Protein AF-A0A1V8NRV4-F1 (afdb_monomer)

Rad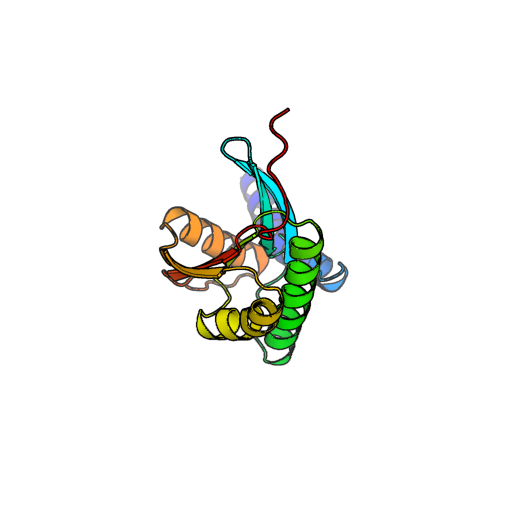ius of gyration: 18.41 Å; Cα contacts (8 Å, |Δi|>4): 205; chains: 1; bounding box: 38×34×57 Å

Sequence (157 aa):
MIFFLFLILALILYCPCFTLQSVIGRQKGFEVFTLRHRGRRWRVIHLAVRERVGRMTRRRVRFYHDTFLRALGEALQSGEPVLFRSHLMRPAQVRLACRPLMDTGRSYRVVVVNIPRYERQMMTLQMLIQEWRFIRVPEQGVMVVVSPQQNNPVSRG

Foldseek 3Di:
DVVVVVVVVCLVVQQVVLVVCQVVPDQQQWDWDWDQDPNFTETEIDGPPSHDPPPCDPVNVVVNLVSVLVSVVVRQVVLGKYKYKDLNDDLVSVVVSCPVVVVVVKDKDKDKDFDDPVNQVVVQVCCCRHPVDRDRRDRIIIMMIIHGRPPDDPPPD

Mean predicted aligned error: 10.5 Å

pLDDT: mean 73.17, std 8.8, range [34.97, 85.25]

Nearest PDB structures (foldseek):
  1f38-assembly1_A  TM=5.306E-01  e=9.230E-02  Methanothermobacter thermautotrophicus
  2voa-assembly1_B  TM=3.693E-01  e=6.664E-01  Archaeoglobus fulgidus
  4v69-assembly1_AC  TM=2.249E-01  e=2.710E+00  Escherichia coli
  4rnd-assembly1_C  TM=2.282E-01  e=8.012E+00  Saccharomyces cerevisiae S288C

Organism: Citrobacter braakii (NCBI:txid57706)

Secondary structure (DSSP, 8-state):
-HHHHHHHHHHHHHHHHHHHHHHHS----EEEEEEEETTEEEEEEEE-TT----S--HHHHHHHHHHHHHHHHHHHHT-S-EEEEESSS-HHHHHHHHHHHHTTT--EEEEEEEPPHHHHHHHHHHHHHHHS------SEEEEEEEPPPTT------

Structure (mmCIF, N/CA/C/O backbone):
data_AF-A0A1V8NRV4-F1
#
_entry.id   AF-A0A1V8NRV4-F1
#
loop_
_atom_site.group_PDB
_atom_site.id
_atom_site.type_symbol
_atom_site.label_atom_id
_atom_site.label_alt_id
_atom_site.label_comp_id
_atom_site.label_asym_id
_atom_site.label_entity_id
_atom_site.label_seq_id
_atom_site.pdbx_PDB_ins_code
_atom_site.Cartn_x
_atom_site.Cartn_y
_atom_site.Cartn_z
_atom_site.occupancy
_atom_site.B_iso_or_equiv
_atom_site.auth_seq_id
_atom_site.auth_comp_id
_atom_site.auth_asym_id
_atom_site.auth_atom_id
_atom_site.pdbx_PDB_model_num
ATOM 1 N N . MET A 1 1 ? 12.124 20.683 -31.853 1.00 67.94 1 MET A N 1
ATOM 2 C CA . MET A 1 1 ? 12.848 19.387 -31.836 1.00 67.94 1 MET A CA 1
ATOM 3 C C . MET A 1 1 ? 13.731 19.224 -30.599 1.00 67.94 1 MET A C 1
ATOM 5 O O . MET A 1 1 ? 13.618 18.204 -29.938 1.00 67.94 1 MET A O 1
ATOM 9 N N . ILE A 1 2 ? 14.526 20.235 -30.224 1.00 84.12 2 ILE A N 1
ATOM 10 C CA . ILE A 1 2 ? 15.395 20.204 -29.027 1.00 84.12 2 ILE A CA 1
ATOM 11 C C . ILE A 1 2 ? 14.612 19.920 -27.733 1.00 84.12 2 ILE A C 1
ATOM 13 O O . ILE A 1 2 ? 14.994 19.045 -26.968 1.00 84.12 2 ILE A O 1
ATOM 17 N N . PHE A 1 3 ? 13.466 20.575 -27.525 1.00 82.69 3 PHE A N 1
ATOM 18 C CA . PHE A 1 3 ? 12.621 20.338 -26.347 1.00 82.69 3 PHE A CA 1
ATOM 19 C C . PHE A 1 3 ? 12.137 18.881 -26.229 1.00 82.69 3 PHE A C 1
ATOM 21 O O . PHE A 1 3 ? 12.188 18.293 -25.155 1.00 82.69 3 PHE A O 1
ATOM 28 N N . PHE A 1 4 ? 11.728 18.269 -27.345 1.00 81.00 4 PHE A N 1
ATOM 29 C CA . PHE A 1 4 ? 11.316 16.862 -27.378 1.00 81.00 4 PHE A CA 1
ATOM 30 C C . PHE A 1 4 ? 12.481 15.914 -27.074 1.00 81.00 4 PHE A C 1
ATOM 32 O O . PHE A 1 4 ? 12.299 14.945 -26.346 1.00 81.00 4 PHE A O 1
ATOM 39 N N . LEU A 1 5 ? 13.681 16.214 -27.576 1.00 84.12 5 LEU A N 1
ATOM 40 C CA . LEU A 1 5 ? 14.896 15.459 -27.258 1.00 84.12 5 LEU A CA 1
ATOM 41 C C . LEU A 1 5 ? 15.247 15.543 -25.768 1.00 84.12 5 LEU A C 1
ATOM 43 O O . LEU A 1 5 ? 15.502 14.512 -25.155 1.00 84.12 5 LEU A O 1
ATOM 47 N N . PHE A 1 6 ? 15.187 16.735 -25.168 1.00 85.25 6 PHE A N 1
ATOM 48 C CA . PHE A 1 6 ? 15.391 16.909 -23.725 1.00 85.25 6 PHE A CA 1
ATOM 49 C C . PHE A 1 6 ? 14.340 16.172 -22.896 1.00 85.25 6 PHE A C 1
ATOM 51 O O . PHE A 1 6 ? 14.685 15.530 -21.907 1.00 85.25 6 PHE A O 1
ATOM 58 N N . LEU A 1 7 ? 13.072 16.220 -23.309 1.00 81.25 7 LEU A N 1
ATOM 59 C CA . LEU A 1 7 ? 11.985 15.509 -22.642 1.00 81.25 7 LEU A CA 1
ATOM 60 C C . LEU A 1 7 ? 12.207 13.989 -22.676 1.00 81.25 7 LEU A C 1
ATOM 62 O O . LEU A 1 7 ? 12.110 13.331 -21.641 1.00 81.25 7 LEU A O 1
ATOM 66 N N . ILE A 1 8 ? 12.544 13.437 -23.845 1.00 81.00 8 ILE A N 1
ATOM 67 C CA . ILE A 1 8 ? 12.828 12.006 -24.010 1.00 81.00 8 ILE A CA 1
ATOM 68 C C . ILE A 1 8 ? 14.058 11.607 -23.192 1.00 81.00 8 ILE A C 1
ATOM 70 O O . ILE A 1 8 ? 14.014 10.610 -22.476 1.00 81.00 8 ILE A O 1
ATOM 74 N N . LEU A 1 9 ? 15.128 12.403 -23.238 1.00 83.00 9 LEU A N 1
ATOM 75 C CA . LEU A 1 9 ? 16.339 12.163 -22.459 1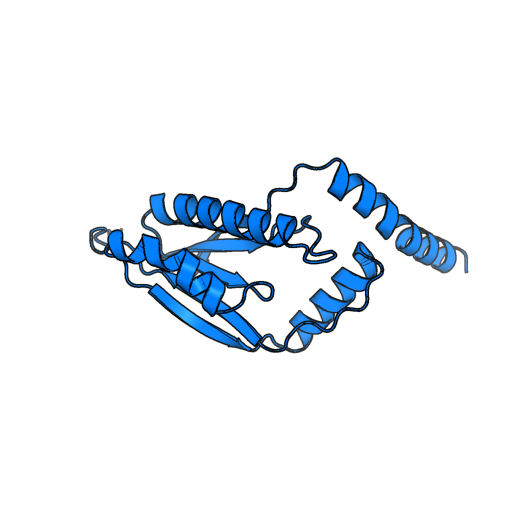.00 83.00 9 LEU A CA 1
ATOM 76 C C . LEU A 1 9 ? 16.036 12.164 -20.953 1.00 83.00 9 LEU A C 1
ATOM 78 O O . LEU A 1 9 ? 16.444 11.243 -20.250 1.00 83.00 9 LEU A O 1
ATOM 82 N N . 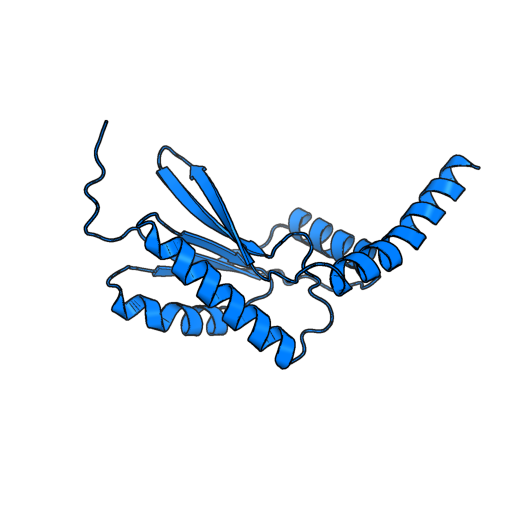ALA A 1 10 ? 15.258 13.132 -20.463 1.00 79.62 10 ALA A N 1
ATOM 83 C CA . ALA A 1 10 ? 14.838 13.193 -19.066 1.00 79.62 10 ALA A CA 1
ATOM 84 C C . ALA A 1 10 ? 14.001 11.970 -18.659 1.00 79.62 10 ALA A C 1
ATOM 86 O O . ALA A 1 10 ? 14.245 11.400 -17.599 1.00 79.62 10 ALA A O 1
ATOM 87 N N . LEU A 1 11 ? 13.069 11.519 -19.506 1.00 79.00 11 LEU A N 1
ATOM 88 C CA . LEU A 1 11 ? 12.292 10.291 -19.292 1.00 79.00 11 LEU A CA 1
ATOM 89 C C . LEU A 1 11 ? 13.180 9.041 -19.250 1.00 79.00 11 LEU A C 1
ATOM 91 O O . LEU A 1 11 ? 12.972 8.170 -18.404 1.00 79.00 11 LEU A O 1
ATOM 95 N N . ILE A 1 12 ? 14.185 8.963 -20.128 1.00 78.62 12 ILE A N 1
ATOM 96 C CA . ILE A 1 12 ? 15.122 7.837 -20.172 1.00 78.62 12 ILE A CA 1
ATOM 97 C C . ILE A 1 12 ? 16.011 7.819 -18.926 1.00 78.62 12 ILE A C 1
ATOM 99 O O . ILE A 1 12 ? 16.188 6.762 -18.325 1.00 78.62 12 ILE A O 1
ATOM 103 N N . LEU A 1 13 ? 16.537 8.974 -18.509 1.00 81.31 13 LEU A N 1
ATOM 104 C CA . LEU A 1 13 ? 17.381 9.114 -17.317 1.00 81.31 13 LEU A CA 1
ATOM 105 C C . LEU A 1 13 ? 16.596 9.066 -16.000 1.00 81.31 13 LEU A C 1
ATOM 107 O O . LEU A 1 13 ? 17.179 8.787 -14.951 1.00 81.31 13 LEU A O 1
ATOM 111 N N . TYR A 1 14 ? 15.279 9.266 -16.027 1.00 78.44 14 TYR A N 1
ATOM 112 C CA . TYR A 1 14 ? 14.444 9.184 -14.832 1.00 78.44 14 TYR A CA 1
ATOM 113 C C . TYR A 1 14 ? 14.485 7.787 -14.198 1.00 78.44 14 TYR A C 1
ATOM 115 O O . TYR A 1 14 ? 14.670 7.665 -12.989 1.00 78.44 14 TYR A O 1
ATOM 123 N N . CYS A 1 15 ? 14.385 6.725 -15.002 1.00 71.62 15 CYS A N 1
ATOM 124 C CA . CYS A 1 15 ? 14.418 5.340 -14.525 1.00 71.62 15 CYS A CA 1
ATOM 125 C C . CYS A 1 15 ? 15.746 4.946 -13.827 1.00 71.62 15 CYS A C 1
ATOM 127 O O . CYS A 1 15 ? 15.696 4.425 -12.704 1.00 71.62 15 CYS A O 1
ATOM 129 N N . PRO A 1 16 ? 16.948 5.199 -14.390 1.00 71.62 16 PRO A N 1
ATOM 130 C CA . PRO A 1 16 ? 18.213 4.921 -13.709 1.00 71.62 16 PRO A CA 1
ATOM 131 C C . PRO A 1 16 ? 18.433 5.824 -12.490 1.00 71.62 16 PRO A C 1
ATOM 133 O O . PRO A 1 16 ? 18.834 5.316 -11.442 1.00 71.62 16 PRO A O 1
ATOM 136 N N . CYS A 1 17 ? 18.083 7.113 -12.550 1.00 76.69 17 CYS A N 1
ATOM 137 C CA . CYS A 1 17 ? 18.153 8.000 -11.382 1.00 76.69 17 CYS A CA 1
ATOM 138 C C . CYS A 1 17 ? 17.235 7.522 -10.247 1.00 76.69 17 CYS A C 1
ATOM 140 O O . CYS A 1 17 ? 17.652 7.460 -9.090 1.00 76.69 17 CYS A O 1
ATOM 142 N N . PHE A 1 18 ? 16.008 7.107 -10.567 1.00 70.56 18 PHE A N 1
ATOM 143 C CA . PHE A 1 18 ? 15.087 6.517 -9.598 1.00 70.56 18 PHE A CA 1
ATOM 144 C C . PHE A 1 18 ? 15.602 5.167 -9.075 1.00 70.56 18 PHE A C 1
ATOM 146 O O . PHE A 1 18 ? 15.455 4.869 -7.891 1.00 70.56 18 PHE A O 1
ATOM 153 N N . THR A 1 19 ? 16.272 4.371 -9.919 1.00 66.38 19 THR A N 1
ATOM 154 C CA . THR A 1 19 ? 16.948 3.129 -9.502 1.00 66.38 19 THR A CA 1
ATOM 155 C C . THR A 1 19 ? 17.986 3.409 -8.432 1.00 66.38 19 THR A C 1
ATOM 157 O O . THR A 1 19 ? 17.894 2.840 -7.345 1.00 66.38 19 THR A O 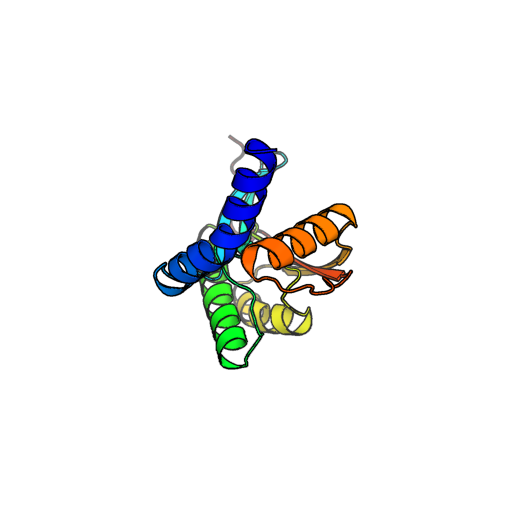1
ATOM 160 N N . LEU A 1 20 ? 18.911 4.328 -8.704 1.00 67.62 20 LEU A N 1
ATOM 161 C CA . LEU A 1 20 ? 19.937 4.757 -7.759 1.00 67.62 20 LEU A CA 1
ATOM 162 C C . LEU A 1 20 ? 19.314 5.284 -6.462 1.00 67.62 20 LEU A C 1
ATOM 164 O O . LEU A 1 20 ? 19.680 4.828 -5.382 1.00 67.62 20 LEU A O 1
ATOM 168 N N . GLN A 1 21 ? 18.296 6.145 -6.549 1.00 67.56 21 GLN A N 1
ATOM 169 C CA . GLN A 1 21 ? 17.593 6.647 -5.364 1.00 67.56 21 GLN A CA 1
ATOM 170 C C . GLN A 1 21 ? 16.887 5.548 -4.559 1.00 67.56 21 GLN A C 1
ATOM 172 O O . GLN A 1 21 ? 16.848 5.635 -3.338 1.00 67.56 21 GLN A O 1
ATOM 177 N N . SER A 1 22 ? 16.333 4.522 -5.205 1.00 61.50 22 SER A N 1
ATOM 178 C CA . SER A 1 22 ? 15.634 3.418 -4.525 1.00 61.50 22 SER A CA 1
ATOM 179 C C . SER A 1 22 ? 16.570 2.390 -3.874 1.00 61.50 22 SER A C 1
ATOM 181 O O . SER A 1 22 ? 16.154 1.658 -2.975 1.00 61.50 22 SER A O 1
ATOM 183 N N . VAL A 1 23 ? 17.817 2.310 -4.351 1.00 63.62 23 VAL A N 1
ATOM 184 C CA . VAL A 1 23 ? 18.867 1.435 -3.805 1.00 63.62 23 VAL A CA 1
ATOM 185 C C . VAL A 1 23 ? 19.619 2.140 -2.676 1.00 63.62 23 VAL A C 1
ATOM 187 O O . VAL A 1 23 ? 19.925 1.513 -1.668 1.00 63.62 23 VAL A O 1
ATOM 190 N N . ILE A 1 24 ? 19.889 3.439 -2.832 1.00 65.19 24 ILE A N 1
ATOM 191 C CA . ILE A 1 24 ? 20.614 4.259 -1.850 1.00 65.19 24 ILE A CA 1
ATOM 192 C C . ILE A 1 24 ? 19.668 4.781 -0.756 1.00 65.19 24 ILE A C 1
ATOM 194 O O . ILE A 1 24 ? 20.053 4.930 0.402 1.00 65.19 24 ILE A O 1
ATOM 198 N N . GLY A 1 25 ? 18.413 5.064 -1.104 1.00 58.62 25 GLY A N 1
ATOM 199 C CA . GLY A 1 25 ? 17.395 5.519 -0.167 1.00 58.62 25 GLY A CA 1
ATOM 200 C C . GLY A 1 25 ? 16.930 4.399 0.762 1.00 58.62 25 GLY A C 1
ATOM 201 O O . GLY A 1 25 ? 16.741 3.259 0.345 1.00 58.62 25 GLY A O 1
ATOM 202 N N . ARG A 1 26 ? 16.690 4.736 2.035 1.00 56.59 26 ARG A N 1
ATOM 203 C CA . ARG A 1 26 ? 16.072 3.821 3.006 1.00 56.59 26 ARG A CA 1
ATOM 204 C C . ARG A 1 26 ? 14.719 3.336 2.477 1.00 56.59 26 ARG A C 1
ATOM 206 O O . ARG A 1 26 ? 13.777 4.122 2.381 1.00 56.59 26 ARG A O 1
ATOM 213 N N . GLN A 1 27 ? 14.625 2.042 2.184 1.00 62.47 27 GLN A N 1
ATOM 214 C CA . GLN A 1 27 ? 13.358 1.368 1.904 1.00 62.47 27 GLN A CA 1
ATOM 215 C C . GLN A 1 27 ? 12.521 1.380 3.183 1.00 62.47 27 GLN A C 1
ATOM 217 O O . GLN A 1 27 ? 12.922 0.811 4.202 1.00 62.47 27 GLN A O 1
ATOM 222 N N . LYS A 1 28 ? 11.392 2.090 3.153 1.00 64.94 28 LYS A N 1
ATOM 223 C CA . LYS A 1 28 ? 10.494 2.234 4.309 1.00 64.94 28 LYS A CA 1
ATOM 224 C C . LYS A 1 28 ? 9.333 1.243 4.257 1.00 64.94 28 LYS A C 1
ATOM 226 O O . LYS A 1 28 ? 8.774 0.915 5.300 1.00 64.94 28 LYS A O 1
ATOM 231 N N . GLY A 1 29 ? 8.979 0.740 3.073 1.00 72.81 29 GLY A N 1
ATOM 232 C CA . GLY A 1 29 ? 7.814 -0.123 2.894 1.00 72.81 29 GLY A CA 1
ATOM 233 C C . GLY A 1 29 ? 6.509 0.667 2.992 1.00 72.81 29 GLY A C 1
ATOM 234 O O . GLY A 1 29 ? 5.972 1.101 1.974 1.00 72.81 29 GLY A O 1
ATOM 235 N N . PHE A 1 30 ? 6.010 0.872 4.211 1.00 73.50 30 PHE A N 1
ATOM 236 C CA . PHE A 1 30 ? 4.735 1.539 4.481 1.00 73.50 30 PHE A CA 1
ATOM 237 C C . PHE A 1 30 ? 4.929 2.782 5.348 1.00 73.50 30 PHE A C 1
ATOM 239 O O . PHE A 1 30 ? 5.697 2.767 6.306 1.00 73.50 30 PHE A O 1
ATOM 246 N N . GLU A 1 31 ? 4.209 3.848 5.013 1.00 76.06 31 GLU A N 1
ATOM 247 C CA . GLU A 1 31 ? 4.125 5.071 5.809 1.00 76.06 31 GLU A CA 1
ATOM 248 C C . GLU A 1 31 ? 2.692 5.268 6.301 1.00 76.06 31 GLU A C 1
ATOM 250 O O . GLU A 1 31 ? 1.723 4.874 5.641 1.00 76.06 31 GLU A O 1
ATOM 255 N N . VAL A 1 32 ? 2.564 5.871 7.482 1.00 79.25 32 VAL A N 1
ATOM 256 C CA . VAL A 1 32 ? 1.268 6.140 8.093 1.00 79.25 32 VAL A CA 1
ATOM 257 C C . VAL A 1 32 ? 1.010 7.635 8.129 1.00 79.25 32 VAL A C 1
ATOM 259 O O . VAL A 1 32 ? 1.735 8.398 8.765 1.00 79.25 32 VAL A O 1
ATOM 262 N N . PHE A 1 33 ? -0.073 8.042 7.486 1.00 80.06 33 PHE A N 1
ATOM 263 C CA . PHE A 1 33 ? -0.510 9.426 7.409 1.00 80.06 33 PHE A CA 1
ATOM 264 C C . PHE A 1 33 ? -1.743 9.640 8.274 1.00 80.06 33 PHE A C 1
ATOM 266 O O . PHE A 1 33 ? -2.530 8.724 8.498 1.00 80.06 33 PHE A O 1
ATOM 273 N N . THR A 1 34 ? -1.931 10.854 8.770 1.00 82.12 34 THR A N 1
ATOM 274 C CA . THR A 1 34 ? -3.173 11.261 9.426 1.00 82.12 34 THR A CA 1
ATOM 275 C C . THR A 1 34 ? -4.047 11.996 8.418 1.00 82.12 34 THR A C 1
ATOM 277 O O . THR A 1 34 ? -3.662 13.019 7.860 1.00 82.12 34 THR A O 1
ATOM 280 N N . LEU A 1 35 ? -5.242 11.470 8.172 1.00 81.06 35 LEU A N 1
ATOM 281 C CA . LEU A 1 35 ? -6.254 12.092 7.329 1.00 81.06 35 LEU A CA 1
ATOM 282 C C . LEU A 1 35 ? -7.438 12.500 8.199 1.00 81.06 35 LEU A C 1
ATOM 284 O O . LEU A 1 35 ? -7.992 11.686 8.934 1.00 81.06 35 LEU A O 1
ATOM 288 N N . ARG A 1 36 ? -7.876 13.754 8.095 1.00 80.81 36 ARG A N 1
ATOM 289 C CA . ARG A 1 36 ? -9.116 14.193 8.737 1.00 80.81 36 ARG A CA 1
ATOM 290 C C . ARG A 1 36 ? -10.264 14.038 7.745 1.00 80.81 36 ARG A C 1
ATOM 292 O O . ARG A 1 36 ? -10.272 14.678 6.701 1.00 80.81 36 ARG A O 1
ATOM 299 N N . HIS A 1 37 ? -11.235 13.192 8.066 1.00 77.19 37 HIS A N 1
ATOM 300 C CA . HIS A 1 37 ? -12.409 12.961 7.228 1.00 77.19 37 HIS A CA 1
ATOM 301 C C . HIS A 1 37 ? -13.676 12.962 8.086 1.00 77.19 37 HIS A C 1
ATOM 303 O O . HIS A 1 37 ? -13.772 12.223 9.071 1.00 77.19 37 HIS A O 1
ATOM 309 N N . ARG A 1 38 ? -14.654 13.803 7.708 1.00 73.12 38 ARG A N 1
ATOM 310 C CA . ARG A 1 38 ? -15.928 14.008 8.431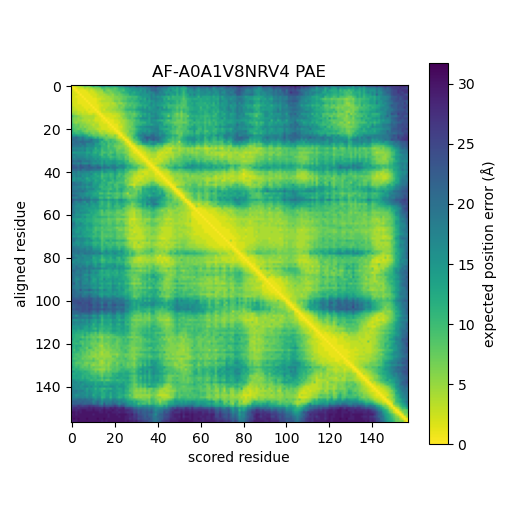 1.00 73.12 38 ARG A CA 1
ATOM 311 C C . ARG A 1 38 ? -15.729 14.270 9.932 1.00 73.12 38 ARG A C 1
ATOM 313 O O . ARG A 1 38 ? -16.325 13.609 10.776 1.00 73.12 38 ARG A O 1
ATOM 320 N N . GLY A 1 39 ? -14.814 15.181 10.265 1.00 73.44 39 GLY A N 1
ATOM 321 C CA . GLY A 1 39 ? -14.509 15.568 11.649 1.00 73.44 39 GLY A CA 1
ATOM 322 C C . GLY A 1 39 ? -13.682 14.556 12.451 1.00 73.44 39 GLY A C 1
ATOM 323 O O . GLY A 1 39 ? -13.116 14.934 13.473 1.00 73.44 39 GLY A O 1
ATOM 324 N N . ARG A 1 40 ? -13.524 13.313 11.977 1.00 76.00 40 ARG A N 1
ATOM 325 C CA . ARG A 1 40 ? -12.706 12.276 12.625 1.00 76.00 40 ARG A CA 1
ATOM 326 C C . ARG A 1 40 ? -11.303 12.224 12.031 1.00 76.00 40 ARG A C 1
ATOM 328 O O . ARG A 1 40 ? -11.130 12.422 10.827 1.00 76.00 40 ARG A O 1
ATOM 335 N N . ARG A 1 41 ? -10.307 11.952 12.873 1.00 82.56 41 ARG A N 1
ATOM 336 C CA . ARG A 1 41 ? -8.940 11.646 12.438 1.00 82.56 41 ARG A CA 1
ATOM 337 C C . ARG A 1 41 ? -8.843 10.160 12.114 1.00 82.56 41 ARG A C 1
ATOM 339 O O . ARG A 1 41 ? -9.395 9.334 12.835 1.00 82.56 41 ARG A O 1
ATOM 346 N N . TRP A 1 42 ? -8.210 9.859 10.992 1.00 81.12 42 TRP A N 1
ATOM 347 C CA . TRP A 1 42 ? -7.991 8.522 10.471 1.00 81.12 42 TRP A CA 1
ATOM 348 C C . TRP A 1 42 ? -6.503 8.330 10.249 1.00 81.12 42 TRP A C 1
ATOM 350 O O . TRP A 1 42 ? -5.854 9.164 9.617 1.00 81.12 42 TRP A O 1
ATOM 360 N N . ARG A 1 43 ? -5.974 7.201 10.703 1.00 82.06 43 ARG A N 1
ATOM 361 C CA . ARG A 1 43 ? -4.616 6.774 10.377 1.00 82.06 43 ARG A CA 1
ATOM 362 C C . ARG A 1 43 ? -4.668 5.986 9.082 1.00 82.06 43 ARG A C 1
ATOM 364 O O . ARG A 1 43 ? -5.252 4.909 9.040 1.00 82.06 43 ARG A O 1
ATOM 371 N N . VAL A 1 44 ? -4.093 6.521 8.016 1.00 81.50 44 VAL A N 1
ATOM 372 C CA . VAL A 1 44 ? -4.082 5.878 6.707 1.00 81.50 44 VAL A CA 1
ATOM 373 C C . VAL A 1 44 ? -2.711 5.284 6.439 1.00 81.50 44 VAL A C 1
ATOM 375 O O . VAL A 1 44 ? -1.721 6.008 6.362 1.00 81.50 44 VAL A O 1
ATOM 378 N N . ILE A 1 45 ? -2.652 3.965 6.293 1.00 80.69 45 ILE A N 1
ATOM 379 C CA . ILE A 1 45 ? -1.426 3.257 5.926 1.00 80.69 45 ILE A CA 1
ATOM 380 C C . ILE A 1 45 ? -1.358 3.210 4.398 1.00 80.69 45 ILE A C 1
ATOM 382 O O . ILE A 1 45 ? -2.252 2.662 3.745 1.00 80.69 45 ILE A O 1
ATOM 386 N N . HIS A 1 46 ? -0.293 3.765 3.828 1.00 76.56 46 HIS A N 1
ATOM 387 C CA . HIS A 1 46 ? -0.015 3.725 2.395 1.00 76.56 46 HIS A CA 1
ATOM 388 C C . HIS A 1 46 ? 1.376 3.154 2.135 1.00 76.56 46 HIS A C 1
ATOM 390 O O . HIS A 1 46 ? 2.284 3.278 2.954 1.00 76.56 46 HIS A O 1
ATOM 396 N N . LEU A 1 47 ? 1.545 2.511 0.979 1.00 70.44 47 LEU A N 1
ATOM 397 C CA . LEU A 1 47 ? 2.879 2.161 0.502 1.00 70.44 47 LEU A CA 1
ATOM 398 C C . LEU A 1 47 ? 3.664 3.460 0.282 1.00 70.44 47 LEU A C 1
ATOM 400 O O . LEU A 1 47 ? 3.134 4.396 -0.322 1.00 70.44 47 LEU A O 1
ATOM 404 N N . ALA A 1 48 ? 4.900 3.519 0.770 1.00 62.97 48 ALA A N 1
ATOM 405 C CA . ALA A 1 48 ? 5.736 4.697 0.599 1.00 62.97 48 ALA A CA 1
ATOM 406 C C . ALA A 1 48 ? 5.931 4.993 -0.900 1.00 62.97 48 ALA A C 1
ATOM 408 O O . ALA A 1 48 ? 6.210 4.097 -1.695 1.00 62.97 48 ALA A O 1
ATOM 409 N N . VAL A 1 49 ? 5.810 6.263 -1.294 1.00 56.81 49 VAL A N 1
ATOM 410 C CA . VAL A 1 49 ? 5.797 6.698 -2.710 1.00 56.81 49 VAL A CA 1
ATOM 411 C C . VAL A 1 49 ? 7.078 6.312 -3.467 1.00 56.81 49 VAL A C 1
ATOM 413 O O . VAL A 1 49 ? 7.061 6.141 -4.684 1.00 56.81 49 VAL A O 1
ATOM 416 N N . ARG A 1 50 ? 8.198 6.155 -2.751 1.00 57.03 50 ARG A N 1
ATOM 417 C CA . ARG A 1 50 ? 9.517 5.811 -3.317 1.00 57.03 50 ARG A CA 1
ATOM 418 C C . ARG A 1 50 ? 9.809 4.310 -3.321 1.00 57.03 50 ARG A C 1
ATOM 420 O O . ARG A 1 50 ? 10.906 3.896 -3.690 1.00 57.03 50 ARG A O 1
ATOM 427 N N . GLU A 1 51 ? 8.862 3.496 -2.880 1.00 62.91 51 GLU A N 1
ATOM 428 C CA . GLU A 1 51 ? 9.065 2.070 -2.698 1.00 62.91 51 GLU A CA 1
ATOM 429 C C . GLU A 1 51 ? 8.848 1.322 -4.020 1.00 62.91 51 GLU A C 1
ATOM 431 O O . GLU A 1 51 ? 7.765 1.342 -4.606 1.00 62.91 51 GLU A O 1
ATOM 436 N N . ARG A 1 52 ? 9.896 0.649 -4.508 1.00 63.59 52 ARG A N 1
ATOM 437 C CA . ARG A 1 52 ? 9.820 -0.138 -5.745 1.00 63.59 52 ARG A CA 1
ATOM 438 C C . ARG A 1 52 ? 9.076 -1.435 -5.519 1.00 63.59 52 ARG A C 1
ATOM 440 O O . ARG A 1 52 ? 9.592 -2.313 -4.831 1.00 63.59 52 ARG A O 1
ATOM 447 N N . VAL A 1 53 ? 7.972 -1.636 -6.223 1.00 63.09 53 VAL A N 1
ATOM 448 C CA . VAL A 1 53 ? 7.246 -2.910 -6.187 1.00 63.09 53 VAL A CA 1
ATOM 449 C C . VAL A 1 53 ? 8.098 -4.024 -6.810 1.00 63.09 53 VAL A C 1
ATOM 451 O O . VAL A 1 53 ? 8.218 -5.108 -6.228 1.00 63.09 53 VAL A O 1
ATOM 454 N N . GLY A 1 54 ? 8.821 -3.742 -7.903 1.00 62.47 54 GLY A N 1
ATOM 455 C CA . GLY A 1 54 ? 9.772 -4.649 -8.559 1.00 62.47 54 GLY A CA 1
ATOM 456 C C . GLY A 1 54 ? 9.274 -6.088 -8.725 1.00 62.47 54 GLY A C 1
ATOM 457 O O . GLY A 1 54 ? 8.077 -6.345 -8.890 1.00 62.47 54 GLY A O 1
ATOM 458 N N . ARG A 1 55 ? 10.195 -7.058 -8.769 1.00 63.59 55 ARG A N 1
ATOM 459 C CA . ARG A 1 55 ? 9.820 -8.478 -8.716 1.00 63.59 55 ARG A CA 1
ATOM 460 C C . ARG A 1 55 ? 9.484 -8.829 -7.271 1.00 63.59 55 ARG A C 1
ATOM 462 O O . ARG A 1 55 ? 10.312 -8.667 -6.376 1.00 63.59 55 ARG A O 1
ATOM 469 N N . MET A 1 56 ? 8.277 -9.340 -7.064 1.00 67.81 56 MET A N 1
ATOM 470 C CA . MET A 1 56 ? 7.774 -9.741 -5.756 1.00 67.81 56 MET A CA 1
ATOM 471 C C . MET A 1 56 ? 8.423 -11.071 -5.322 1.00 67.81 56 MET A C 1
ATOM 473 O O . MET A 1 56 ? 7.823 -12.140 -5.407 1.00 67.81 56 MET A O 1
ATOM 477 N N . THR A 1 57 ? 9.697 -11.022 -4.924 1.00 71.12 57 THR A N 1
ATOM 478 C CA . THR A 1 57 ? 10.440 -12.184 -4.408 1.00 71.12 57 THR A CA 1
ATOM 479 C C . THR A 1 57 ? 9.989 -12.524 -2.988 1.00 71.12 57 THR A C 1
ATOM 481 O O . THR A 1 57 ? 9.504 -11.660 -2.261 1.00 71.12 57 THR A O 1
ATOM 484 N N . ARG A 1 58 ? 10.192 -13.771 -2.536 1.00 74.88 58 ARG A N 1
ATOM 485 C CA . ARG A 1 58 ? 9.801 -14.199 -1.175 1.00 74.88 58 ARG A CA 1
ATOM 486 C C . ARG A 1 58 ? 10.369 -13.294 -0.074 1.00 74.88 58 ARG A C 1
ATOM 488 O O . ARG A 1 58 ? 9.655 -12.956 0.864 1.00 74.88 58 ARG A O 1
ATOM 495 N N . ARG A 1 59 ? 11.630 -12.863 -0.212 1.00 76.00 59 ARG A N 1
ATOM 496 C CA . ARG A 1 59 ? 12.278 -11.928 0.727 1.00 76.00 59 ARG A CA 1
ATOM 497 C C . ARG A 1 59 ? 11.560 -10.582 0.767 1.00 76.00 59 ARG A C 1
ATOM 499 O O . ARG A 1 59 ? 11.324 -10.052 1.844 1.00 76.00 59 ARG A O 1
ATOM 506 N N . ARG A 1 60 ? 11.162 -10.065 -0.397 1.00 74.12 60 ARG A N 1
ATOM 507 C CA . ARG A 1 60 ? 10.465 -8.783 -0.506 1.00 74.12 60 ARG A CA 1
ATOM 508 C C . ARG A 1 60 ? 9.034 -8.851 0.017 1.00 74.12 60 ARG A C 1
ATOM 510 O O . ARG A 1 60 ? 8.595 -7.935 0.696 1.00 74.12 60 ARG A O 1
ATOM 517 N N . VAL A 1 61 ? 8.338 -9.964 -0.219 1.00 74.12 61 VAL A N 1
ATOM 518 C CA . VAL A 1 61 ? 7.025 -10.223 0.395 1.00 74.12 61 VAL A CA 1
ATOM 519 C C . VAL A 1 61 ? 7.134 -10.214 1.915 1.00 74.12 61 VAL A C 1
ATOM 521 O O . VAL A 1 61 ? 6.310 -9.581 2.567 1.00 74.12 61 VAL A O 1
ATOM 524 N N . ARG A 1 62 ? 8.155 -10.875 2.480 1.00 76.75 62 ARG A N 1
ATOM 525 C CA . ARG A 1 62 ? 8.396 -10.868 3.929 1.00 76.75 62 ARG A CA 1
ATOM 526 C C . ARG A 1 62 ? 8.708 -9.458 4.434 1.00 76.75 62 ARG A C 1
ATOM 528 O O . ARG A 1 62 ? 8.069 -9.014 5.372 1.00 76.75 62 ARG A O 1
ATOM 535 N N . PHE A 1 63 ? 9.586 -8.721 3.755 1.00 80.44 63 PHE A N 1
ATOM 536 C CA . PHE A 1 63 ? 9.875 -7.324 4.090 1.00 80.44 63 PHE A CA 1
ATOM 537 C C . PHE A 1 63 ? 8.616 -6.440 4.097 1.00 80.44 63 PHE A C 1
ATOM 539 O O . PHE A 1 63 ? 8.391 -5.691 5.047 1.00 80.44 63 PHE A O 1
ATOM 546 N N . TYR A 1 64 ? 7.757 -6.548 3.076 1.00 76.25 64 TYR A N 1
ATOM 547 C CA . TYR A 1 64 ? 6.485 -5.821 3.045 1.00 76.25 64 TYR A CA 1
ATOM 548 C C . TYR A 1 64 ? 5.528 -6.262 4.143 1.00 76.25 64 TYR A C 1
ATOM 550 O O . TYR A 1 64 ? 4.799 -5.440 4.685 1.00 76.25 64 TYR A O 1
ATOM 558 N N . HIS A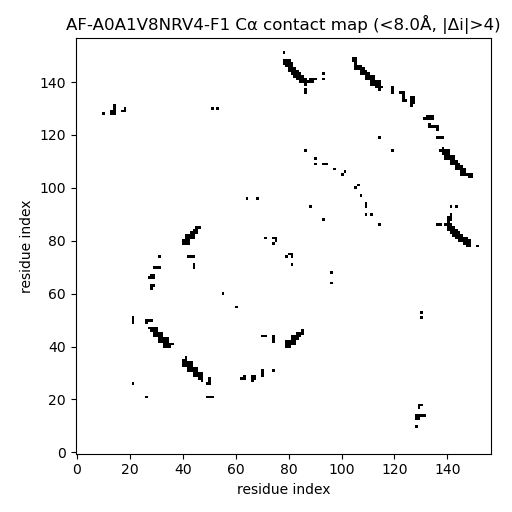 1 65 ? 5.519 -7.545 4.483 1.00 77.12 65 HIS A N 1
ATOM 559 C CA . HIS A 1 65 ? 4.714 -8.037 5.588 1.00 77.12 65 HIS A CA 1
ATOM 560 C C . HIS A 1 65 ? 5.185 -7.451 6.927 1.00 77.12 65 HIS A C 1
ATOM 562 O O . HIS A 1 65 ? 4.374 -6.905 7.670 1.00 77.12 65 HIS A O 1
ATOM 568 N N . ASP A 1 66 ? 6.491 -7.474 7.194 1.00 79.62 66 ASP A N 1
ATOM 569 C CA . ASP A 1 66 ? 7.070 -6.977 8.444 1.00 79.62 66 ASP A CA 1
ATOM 570 C C . ASP A 1 66 ? 6.903 -5.456 8.582 1.00 79.62 66 ASP A C 1
ATOM 572 O O . ASP A 1 66 ? 6.525 -4.952 9.641 1.00 79.62 66 ASP A O 1
ATOM 576 N N . THR A 1 67 ? 7.138 -4.705 7.502 1.00 81.75 67 THR A N 1
ATOM 577 C CA . THR A 1 67 ? 6.938 -3.245 7.492 1.00 81.75 67 THR A CA 1
ATOM 578 C C . THR A 1 67 ? 5.466 -2.868 7.619 1.00 81.75 67 THR A C 1
ATOM 580 O O . THR A 1 67 ? 5.148 -1.909 8.320 1.00 81.75 67 THR A O 1
ATOM 583 N N . PHE A 1 68 ? 4.556 -3.647 7.025 1.00 81.06 68 PHE A N 1
ATOM 584 C CA . PHE A 1 68 ? 3.120 -3.464 7.214 1.00 81.06 68 PHE A CA 1
ATOM 585 C C . PHE A 1 68 ? 2.706 -3.681 8.670 1.00 81.06 68 PHE A C 1
ATOM 587 O O . PHE A 1 68 ? 1.995 -2.846 9.222 1.00 81.06 68 PHE A O 1
ATOM 594 N N . LEU A 1 69 ? 3.171 -4.759 9.311 1.00 79.25 69 LEU A N 1
ATOM 595 C CA . LEU A 1 69 ? 2.866 -5.033 10.719 1.00 79.25 69 LEU A CA 1
ATOM 596 C C . LEU A 1 69 ? 3.380 -3.925 11.644 1.00 79.25 69 LEU A C 1
ATOM 598 O O . LEU A 1 69 ? 2.668 -3.518 12.560 1.00 79.25 69 LEU A O 1
ATOM 602 N N . ARG A 1 70 ? 4.578 -3.390 11.379 1.00 82.81 70 ARG A N 1
ATOM 603 C CA . ARG A 1 70 ? 5.125 -2.245 12.128 1.00 82.81 70 ARG A CA 1
ATOM 604 C C . ARG A 1 70 ? 4.274 -0.989 11.958 1.00 82.81 70 ARG A C 1
ATOM 606 O O . ARG A 1 70 ? 3.877 -0.396 12.956 1.00 82.81 70 ARG A O 1
ATOM 613 N N . ALA A 1 71 ? 3.950 -0.624 10.716 1.00 80.94 71 ALA A N 1
ATOM 614 C CA . ALA A 1 71 ? 3.110 0.534 10.414 1.00 80.94 71 ALA A CA 1
ATOM 615 C C . ALA A 1 71 ? 1.703 0.393 11.020 1.00 80.94 71 ALA A C 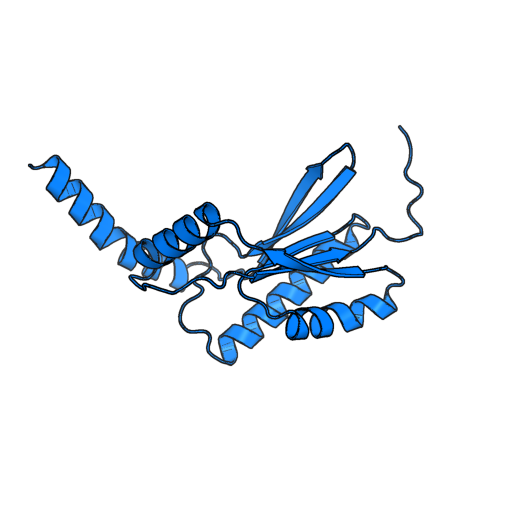1
ATOM 617 O O . ALA A 1 71 ? 1.137 1.356 11.531 1.00 80.94 71 ALA A O 1
ATOM 618 N N . LEU A 1 72 ? 1.149 -0.819 11.009 1.00 79.00 72 LEU A N 1
ATOM 619 C CA . LEU A 1 72 ? -0.133 -1.131 11.627 1.00 79.00 72 LEU A CA 1
ATOM 620 C C . LEU A 1 72 ? -0.073 -1.005 13.151 1.00 79.00 72 LEU A C 1
ATOM 622 O O . LEU A 1 72 ? -0.946 -0.365 13.729 1.00 79.00 72 LEU A O 1
ATOM 626 N N . GLY A 1 73 ? 0.970 -1.533 13.792 1.00 77.81 73 GLY A N 1
ATOM 627 C CA . GLY A 1 73 ? 1.197 -1.360 15.228 1.00 77.81 73 GLY A CA 1
ATOM 628 C C . GLY A 1 73 ? 1.298 0.115 15.625 1.00 77.81 73 GLY A C 1
ATOM 629 O O . GLY A 1 73 ? 0.586 0.557 16.526 1.00 77.81 73 GLY A O 1
ATOM 630 N N . GLU A 1 74 ? 2.098 0.898 14.899 1.00 81.50 74 GLU A N 1
ATOM 631 C CA . GLU A 1 74 ? 2.231 2.346 15.113 1.00 81.50 74 GLU A CA 1
ATOM 632 C C . GLU A 1 74 ? 0.897 3.0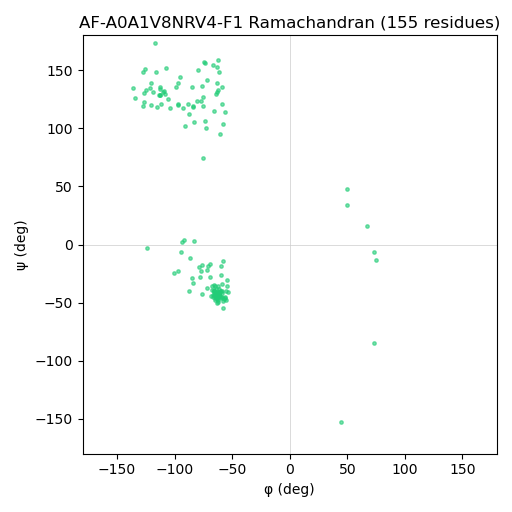81 14.904 1.00 81.50 74 GLU A C 1
ATOM 634 O O . GLU A 1 74 ? 0.508 3.939 15.696 1.00 81.50 74 GLU A O 1
ATOM 639 N N . ALA A 1 75 ? 0.151 2.736 13.851 1.00 79.69 75 ALA A N 1
ATOM 640 C CA . ALA A 1 75 ? -1.158 3.322 13.592 1.00 79.69 75 ALA A CA 1
ATOM 641 C C . ALA A 1 75 ? -2.130 3.070 14.751 1.00 79.69 75 ALA A C 1
ATOM 643 O O . ALA A 1 75 ? -2.872 3.970 15.149 1.00 79.69 75 ALA A O 1
ATOM 644 N N . LEU A 1 76 ? -2.096 1.869 15.322 1.00 77.25 76 LEU A N 1
ATOM 645 C CA . LEU A 1 76 ? -3.029 1.452 16.358 1.00 77.25 76 LEU A CA 1
ATOM 646 C C . LEU A 1 76 ? -2.710 2.019 17.741 1.00 77.25 76 LEU A C 1
ATOM 648 O O . LEU A 1 76 ? -3.657 2.247 18.497 1.00 77.25 76 LEU A O 1
ATOM 652 N N . GLN A 1 77 ? -1.445 2.313 18.056 1.00 78.50 77 GLN A N 1
ATOM 653 C CA . GLN A 1 77 ? -1.057 2.959 19.322 1.00 78.50 77 GLN A CA 1
ATOM 654 C C . GLN A 1 77 ? -1.806 4.277 19.575 1.00 78.50 77 GLN A C 1
ATOM 656 O O . GLN A 1 77 ? -2.103 4.605 20.716 1.00 78.50 77 GLN A O 1
ATOM 661 N N . SER A 1 78 ? -2.183 4.997 18.514 1.00 76.06 78 SER A N 1
ATOM 662 C CA . SER A 1 78 ? -2.917 6.267 18.619 1.00 76.06 78 SER A CA 1
ATOM 663 C C . SER A 1 78 ? -4.366 6.142 19.116 1.00 76.06 78 SER A C 1
ATOM 665 O O . SER A 1 78 ? -4.983 7.142 19.470 1.00 76.06 78 SER A O 1
ATOM 667 N N . GLY A 1 79 ? -4.952 4.940 19.094 1.00 73.62 79 GLY A N 1
ATOM 668 C CA . GLY A 1 79 ? -6.377 4.737 19.396 1.00 73.62 79 GLY A CA 1
ATOM 669 C C . GLY A 1 79 ? -7.347 5.220 18.307 1.00 73.62 79 GLY A C 1
ATOM 670 O O . GLY A 1 79 ? -8.547 4.956 18.410 1.00 73.62 79 GLY A O 1
ATOM 671 N N . GLU A 1 80 ? -6.849 5.882 17.258 1.00 80.69 80 GLU A N 1
ATOM 672 C CA . GLU A 1 80 ? -7.628 6.352 16.111 1.00 80.69 80 GLU A CA 1
ATOM 673 C C . GLU A 1 80 ? -8.037 5.192 15.179 1.00 80.69 80 GLU A C 1
ATOM 675 O O . GLU A 1 80 ? -7.379 4.143 15.151 1.00 80.69 80 GLU A O 1
ATOM 680 N N . PRO A 1 81 ? -9.119 5.348 14.388 1.00 79.44 81 PRO A N 1
ATOM 681 C CA . PRO A 1 81 ? -9.461 4.382 13.354 1.00 79.44 81 PRO A CA 1
ATOM 682 C C . PRO A 1 81 ? -8.371 4.313 12.282 1.00 79.44 81 PRO A C 1
ATOM 684 O O . PRO A 1 81 ? -7.859 5.339 11.822 1.00 79.44 81 PRO A O 1
ATOM 687 N N . VAL A 1 82 ? -8.059 3.095 11.841 1.00 81.44 82 VAL A N 1
ATOM 688 C CA . VAL A 1 82 ? -7.026 2.843 10.832 1.00 81.44 82 VAL A CA 1
ATOM 689 C C . VAL A 1 82 ? -7.677 2.434 9.519 1.00 81.44 82 VAL A C 1
ATOM 691 O O . VAL A 1 82 ? -8.508 1.528 9.480 1.00 81.44 82 VAL A O 1
ATOM 694 N N . LEU A 1 83 ? -7.278 3.087 8.435 1.00 81.88 83 LEU A N 1
ATOM 695 C CA . LEU A 1 83 ? -7.641 2.738 7.072 1.00 81.88 83 LEU A CA 1
ATOM 696 C C . LEU A 1 83 ? -6.389 2.266 6.335 1.00 81.88 83 LEU A C 1
ATOM 698 O O . LEU A 1 83 ? -5.376 2.954 6.287 1.00 81.88 83 LEU A O 1
ATOM 702 N N . PHE A 1 84 ? -6.457 1.105 5.709 1.00 79.75 84 PHE A N 1
ATOM 703 C CA . PHE A 1 84 ? -5.404 0.621 4.828 1.00 79.75 84 PHE A CA 1
ATOM 704 C C . PHE A 1 84 ? -6.020 0.261 3.494 1.00 79.75 84 PHE A C 1
ATOM 706 O O . PHE A 1 84 ? -6.997 -0.478 3.466 1.00 79.75 84 PHE A O 1
ATOM 713 N N . ARG A 1 85 ? -5.451 0.744 2.390 1.00 76.12 85 ARG A N 1
ATOM 714 C CA . ARG A 1 85 ? -5.850 0.347 1.036 1.00 76.12 85 ARG A CA 1
ATOM 715 C C . ARG A 1 85 ? -4.611 -0.100 0.279 1.00 76.12 85 ARG A C 1
ATOM 717 O O . ARG A 1 85 ? -3.688 0.684 0.081 1.00 76.12 85 ARG A O 1
ATOM 724 N N . SER A 1 86 ? -4.591 -1.353 -0.162 1.00 71.94 86 SER A N 1
ATOM 725 C CA . SER A 1 86 ? -3.463 -1.913 -0.903 1.00 71.94 86 SER A CA 1
ATOM 726 C C . SER A 1 86 ? -3.914 -2.732 -2.098 1.00 71.94 86 SER A C 1
ATOM 728 O O . SER A 1 86 ? -4.812 -3.562 -2.012 1.00 71.94 86 SER A O 1
ATOM 730 N N . HIS A 1 87 ? -3.241 -2.500 -3.221 1.00 72.81 87 HIS A N 1
ATOM 731 C CA . HIS A 1 87 ? -3.372 -3.264 -4.460 1.00 72.81 87 HIS A CA 1
ATOM 732 C C . HIS A 1 87 ? -2.324 -4.388 -4.563 1.00 72.81 87 HIS A C 1
ATOM 734 O O . HIS A 1 87 ? -2.361 -5.188 -5.494 1.00 72.81 87 HIS A O 1
ATOM 740 N N . LEU A 1 88 ? -1.378 -4.442 -3.617 1.00 68.00 88 LEU A N 1
ATOM 741 C CA . LEU A 1 88 ? -0.252 -5.383 -3.614 1.00 68.00 88 LEU A CA 1
ATOM 742 C C . LEU A 1 88 ? -0.472 -6.578 -2.691 1.00 68.00 88 LEU A C 1
ATOM 744 O O . LEU A 1 88 ? 0.138 -7.628 -2.883 1.00 68.00 88 LEU A O 1
ATOM 748 N N . MET A 1 89 ? -1.318 -6.418 -1.675 1.00 68.94 89 MET A N 1
ATOM 749 C CA . MET A 1 89 ? -1.593 -7.466 -0.703 1.00 68.94 89 MET A CA 1
ATOM 750 C C . MET A 1 89 ? -2.868 -8.221 -1.048 1.00 68.94 89 MET A C 1
ATOM 752 O O . MET A 1 89 ? -3.887 -7.634 -1.408 1.00 68.94 89 MET A O 1
ATOM 756 N N . ARG A 1 90 ? -2.826 -9.545 -0.887 1.00 70.94 90 ARG A N 1
ATOM 757 C CA . ARG A 1 90 ? -4.015 -10.393 -1.020 1.00 70.94 90 ARG A CA 1
ATOM 758 C C . ARG A 1 90 ? -4.859 -10.340 0.258 1.00 70.94 90 ARG A C 1
ATOM 760 O O . ARG A 1 90 ? -4.285 -10.271 1.348 1.00 70.94 90 ARG A O 1
ATOM 767 N N . PRO A 1 91 ? -6.193 -10.513 0.174 1.00 68.75 91 PRO A N 1
ATOM 768 C CA . PRO A 1 91 ? -7.063 -10.509 1.354 1.00 68.75 91 PRO A CA 1
ATOM 769 C C . PRO A 1 91 ? -6.628 -11.516 2.425 1.00 68.75 91 PRO A C 1
ATOM 771 O O . PRO A 1 91 ? -6.724 -11.249 3.616 1.00 68.75 91 PRO A O 1
ATOM 774 N N . ALA A 1 92 ? -6.111 -12.677 2.010 1.00 70.00 92 ALA A N 1
ATOM 775 C CA . ALA A 1 92 ? -5.602 -13.696 2.923 1.00 70.00 92 ALA A CA 1
ATOM 776 C C . ALA A 1 92 ? -4.382 -13.223 3.734 1.00 70.00 92 ALA A C 1
ATOM 778 O O . ALA A 1 92 ? -4.335 -13.448 4.938 1.00 70.00 92 ALA A O 1
ATOM 779 N N . GLN A 1 93 ? -3.432 -12.526 3.102 1.00 72.62 93 GLN A N 1
ATOM 780 C CA . GLN A 1 93 ? -2.239 -11.997 3.780 1.00 72.62 93 GLN A CA 1
ATOM 781 C C . GLN A 1 93 ? -2.618 -10.928 4.798 1.00 72.62 93 GLN A C 1
ATOM 783 O O . GLN A 1 93 ? -2.090 -10.895 5.904 1.00 72.62 93 GLN A O 1
ATOM 788 N N . VAL A 1 94 ? -3.580 -10.093 4.422 1.00 72.62 94 VAL A N 1
ATOM 789 C CA . VAL A 1 94 ? -4.131 -9.060 5.285 1.00 72.62 94 VAL A CA 1
ATOM 790 C C . VAL A 1 94 ? -4.861 -9.669 6.479 1.00 72.62 94 VAL A C 1
ATOM 792 O O . VAL A 1 94 ? -4.606 -9.273 7.607 1.00 72.62 94 VAL A O 1
ATOM 795 N N . ARG A 1 95 ? -5.707 -10.686 6.269 1.00 72.69 95 ARG A N 1
ATOM 796 C CA . ARG A 1 95 ? -6.381 -11.396 7.370 1.00 72.69 95 ARG A CA 1
ATOM 797 C C . ARG A 1 95 ? -5.393 -12.021 8.352 1.00 72.69 95 ARG A C 1
ATOM 799 O O . ARG A 1 95 ? -5.617 -11.950 9.553 1.00 72.69 95 ARG A O 1
ATOM 806 N N . LEU A 1 96 ? -4.298 -12.597 7.855 1.00 74.38 96 LEU A N 1
ATOM 807 C CA . LEU A 1 96 ? -3.233 -13.128 8.708 1.00 74.38 96 LEU A CA 1
ATOM 808 C C . LEU A 1 96 ? -2.528 -12.018 9.493 1.00 74.38 96 LEU A C 1
ATOM 810 O O . LEU A 1 96 ? -2.298 -12.181 10.683 1.00 74.38 96 LEU A O 1
ATOM 814 N N . ALA A 1 97 ? -2.248 -10.880 8.859 1.00 70.81 97 ALA A N 1
ATOM 815 C CA . ALA A 1 97 ? -1.638 -9.734 9.527 1.00 70.81 97 ALA A CA 1
ATOM 816 C C . ALA A 1 97 ? -2.578 -9.053 10.542 1.00 70.81 97 ALA A C 1
ATOM 818 O O . ALA A 1 97 ? -2.114 -8.473 11.516 1.00 70.81 97 ALA A O 1
ATOM 819 N N . CYS A 1 98 ? -3.895 -9.137 10.333 1.00 71.75 98 CYS A N 1
ATOM 820 C CA . CYS A 1 98 ? -4.907 -8.611 11.247 1.00 71.75 98 CYS A CA 1
ATOM 821 C C . CYS A 1 98 ? -5.303 -9.596 12.358 1.00 71.75 98 CYS A C 1
ATOM 823 O O . CYS A 1 98 ? -5.962 -9.176 13.302 1.00 71.75 98 CYS A O 1
ATOM 825 N N . ARG A 1 99 ? -4.917 -10.879 12.297 1.00 72.25 99 ARG A N 1
ATOM 826 C CA . ARG A 1 99 ? -5.201 -11.850 13.374 1.00 72.25 99 ARG A CA 1
ATOM 827 C C . ARG A 1 99 ? -4.679 -11.401 14.745 1.00 72.25 99 ARG A C 1
ATOM 829 O O . ARG A 1 99 ? -5.484 -11.412 15.666 1.00 72.25 99 ARG A O 1
ATOM 836 N N . PRO A 1 100 ? -3.422 -10.933 14.886 1.00 65.81 100 PRO A N 1
ATOM 837 C CA . PRO A 1 100 ? -2.919 -10.405 16.158 1.00 65.81 100 PRO A CA 1
ATOM 838 C C . PRO A 1 100 ? -3.717 -9.205 16.690 1.00 65.81 100 PRO A C 1
ATOM 840 O O . PRO A 1 100 ? -3.632 -8.871 17.863 1.00 65.81 100 PRO A O 1
ATOM 843 N N . LEU A 1 101 ? -4.503 -8.535 15.837 1.00 64.88 101 LEU A N 1
ATOM 844 C CA . LEU A 1 101 ? -5.361 -7.424 16.253 1.00 64.88 101 LEU A CA 1
ATOM 845 C C . LEU A 1 101 ? -6.650 -7.887 16.925 1.00 64.88 101 LEU A C 1
ATOM 847 O O . LEU A 1 101 ? -7.259 -7.095 17.643 1.00 64.88 101 LEU A O 1
ATOM 851 N N . MET A 1 102 ? -7.064 -9.142 16.731 1.00 62.62 102 MET A N 1
ATOM 852 C CA . MET A 1 102 ? -8.218 -9.698 17.446 1.00 62.62 102 MET A CA 1
ATOM 853 C C . MET A 1 102 ? -8.003 -9.654 18.959 1.00 62.62 102 MET A C 1
ATOM 855 O O . MET A 1 102 ? -8.933 -9.328 19.692 1.00 62.62 102 MET A O 1
ATOM 859 N N . ASP A 1 103 ? -6.758 -9.836 19.399 1.00 64.69 103 ASP A N 1
ATOM 860 C CA . ASP A 1 103 ? -6.380 -9.801 20.812 1.00 64.69 103 ASP A CA 1
ATOM 861 C C . ASP A 1 103 ? -6.432 -8.378 21.399 1.00 64.69 103 ASP A C 1
ATOM 863 O O . ASP A 1 103 ? -6.541 -8.204 22.608 1.00 64.69 103 ASP A O 1
ATOM 867 N N . THR A 1 104 ? -6.426 -7.332 20.558 1.00 65.62 104 THR A N 1
ATOM 868 C CA . THR A 1 104 ? -6.521 -5.926 21.009 1.00 65.62 104 THR A CA 1
ATOM 869 C C . THR A 1 104 ? -7.955 -5.439 21.262 1.00 65.62 104 THR A C 1
ATOM 871 O O . THR A 1 104 ? -8.156 -4.259 21.557 1.00 65.62 104 THR A O 1
ATOM 874 N N . GLY A 1 105 ? -8.966 -6.308 21.127 1.00 66.12 105 GLY A N 1
ATOM 875 C CA . GLY A 1 105 ? -10.376 -5.968 21.375 1.00 66.12 105 GLY A CA 1
ATOM 876 C C . GLY A 1 105 ? -10.972 -4.961 20.381 1.00 66.12 105 GLY A C 1
ATOM 877 O O . GLY A 1 105 ? -12.016 -4.361 20.637 1.00 66.12 105 GLY A O 1
ATOM 878 N N . ARG A 1 106 ? -10.310 -4.739 19.238 1.00 72.56 106 ARG A N 1
ATOM 879 C CA . ARG A 1 106 ? -10.768 -3.830 18.177 1.00 72.56 106 ARG A CA 1
ATOM 880 C C . ARG A 1 106 ? -11.453 -4.614 17.066 1.00 72.56 106 ARG A C 1
ATOM 882 O O . ARG A 1 106 ? -10.937 -5.623 16.593 1.00 72.56 106 ARG A O 1
ATOM 889 N N . SER A 1 107 ? -12.597 -4.120 16.593 1.00 74.12 107 SER A N 1
ATOM 890 C CA . SER A 1 107 ? -13.238 -4.691 15.409 1.00 74.12 107 SER A CA 1
ATOM 891 C C . SER A 1 107 ? -12.505 -4.247 14.143 1.00 74.12 107 SER A C 1
ATOM 893 O O . SER A 1 107 ? -12.145 -3.078 13.990 1.00 74.12 107 SER A O 1
ATOM 895 N N . TYR A 1 108 ? -12.283 -5.179 13.219 1.00 76.38 108 TYR A N 1
ATOM 896 C CA . TYR A 1 108 ? -11.730 -4.878 11.904 1.00 76.38 108 TYR A CA 1
ATOM 897 C C . TYR A 1 108 ? -12.623 -5.452 10.810 1.00 76.38 108 TYR A C 1
ATOM 899 O O . TYR A 1 108 ? -13.260 -6.493 10.972 1.00 76.38 108 TYR A O 1
ATOM 907 N N . ARG A 1 109 ? -12.657 -4.767 9.669 1.00 79.25 109 ARG A N 1
ATOM 908 C CA . ARG A 1 109 ? -13.370 -5.200 8.473 1.00 79.25 109 ARG A CA 1
ATOM 909 C C . ARG A 1 109 ? -12.410 -5.199 7.297 1.00 79.25 109 ARG A C 1
ATOM 911 O O . ARG A 1 109 ? -11.835 -4.168 6.960 1.00 79.25 109 ARG A O 1
ATOM 918 N N . VAL A 1 110 ? -12.265 -6.359 6.664 1.00 78.00 110 VAL A N 1
ATOM 919 C CA . VAL A 1 110 ? -11.532 -6.503 5.404 1.00 78.00 110 VAL A CA 1
ATOM 920 C C . VAL A 1 110 ? -12.546 -6.481 4.269 1.00 78.00 110 VAL A C 1
ATOM 922 O O . VAL A 1 110 ? -13.452 -7.311 4.227 1.00 78.00 110 VAL A O 1
ATOM 925 N N . VAL A 1 111 ? -12.406 -5.523 3.362 1.00 76.88 111 VAL A N 1
ATOM 926 C CA . VAL A 1 111 ? -13.282 -5.328 2.206 1.00 76.88 111 VAL A CA 1
ATOM 927 C C . VAL A 1 111 ? -12.437 -5.408 0.945 1.00 76.88 111 VAL A C 1
ATOM 929 O O . VAL A 1 111 ? -11.364 -4.816 0.867 1.00 76.88 111 VAL A O 1
ATOM 932 N N . VAL A 1 112 ? -12.911 -6.144 -0.054 1.00 78.00 112 VAL A N 1
ATOM 933 C CA . VAL A 1 112 ? -12.319 -6.095 -1.392 1.00 78.00 112 VAL A CA 1
ATOM 934 C C . VAL A 1 112 ? -12.871 -4.859 -2.086 1.00 78.00 112 VAL A C 1
ATOM 936 O O . VAL A 1 112 ? -14.085 -4.684 -2.165 1.00 78.00 112 VAL A O 1
ATOM 939 N N . VAL A 1 113 ? -11.985 -3.983 -2.548 1.00 77.50 113 VAL A N 1
ATOM 940 C CA . VAL A 1 113 ? -12.358 -2.736 -3.220 1.00 77.50 113 VAL A CA 1
ATOM 941 C C . VAL A 1 113 ? -11.953 -2.797 -4.680 1.00 77.50 113 VAL A C 1
ATOM 943 O O . VAL A 1 113 ? -10.838 -3.202 -5.007 1.00 77.50 113 VAL A O 1
ATOM 946 N N . ASN A 1 114 ? -12.851 -2.369 -5.563 1.00 79.38 114 ASN A N 1
ATOM 947 C CA . ASN A 1 114 ? -12.514 -2.213 -6.970 1.00 79.38 114 ASN A CA 1
ATOM 948 C C . ASN A 1 114 ? -11.660 -0.961 -7.149 1.00 79.38 114 ASN A C 1
ATOM 950 O O . ASN A 1 114 ? -12.026 0.134 -6.717 1.00 79.38 114 ASN A O 1
ATOM 954 N N . ILE A 1 115 ? -10.513 -1.137 -7.795 1.00 76.94 115 ILE A N 1
ATOM 955 C CA . ILE A 1 115 ? -9.612 -0.042 -8.122 1.00 76.94 115 ILE A CA 1
ATOM 956 C C . ILE A 1 115 ? -10.118 0.578 -9.430 1.00 76.94 115 ILE A C 1
ATOM 958 O O . ILE A 1 115 ? -10.196 -0.128 -10.447 1.00 76.94 115 ILE A O 1
ATOM 962 N N . PRO A 1 116 ? -10.487 1.871 -9.428 1.00 82.06 116 PRO A N 1
ATOM 963 C CA . PRO A 1 116 ? -11.024 2.531 -10.606 1.00 82.06 116 PRO A CA 1
ATOM 964 C C . PRO A 1 116 ? -9.988 2.577 -11.734 1.00 82.06 116 PRO A C 1
ATOM 966 O O . PRO A 1 116 ? -8.778 2.585 -11.501 1.00 82.06 116 PRO A O 1
ATOM 969 N N . ARG A 1 117 ? -10.464 2.616 -12.986 1.00 80.50 117 ARG A N 1
ATOM 970 C CA . ARG A 1 117 ? -9.598 2.523 -14.176 1.00 80.50 117 ARG A CA 1
ATOM 971 C C . ARG A 1 117 ? -8.491 3.580 -14.198 1.00 80.50 117 ARG A C 1
ATOM 973 O O . ARG A 1 117 ? -7.367 3.229 -14.542 1.00 80.50 117 ARG A O 1
ATOM 980 N N . TYR A 1 118 ? -8.785 4.818 -13.794 1.00 79.31 118 TYR A N 1
ATOM 981 C CA . TYR A 1 118 ? -7.795 5.899 -13.772 1.00 79.31 118 TYR A CA 1
ATOM 982 C C . TYR A 1 118 ? -6.654 5.614 -12.778 1.00 79.31 118 TYR A C 1
ATOM 984 O O . TYR A 1 118 ? -5.493 5.761 -13.141 1.00 79.31 118 TYR A O 1
ATOM 992 N N . GLU A 1 119 ? -6.948 5.109 -11.569 1.00 77.69 119 GLU A N 1
ATOM 993 C CA . GLU A 1 119 ? -5.913 4.716 -10.596 1.00 77.69 119 GLU A CA 1
ATOM 994 C C . GLU A 1 119 ? -5.035 3.600 -11.168 1.00 77.69 119 GLU A C 1
ATOM 996 O O . GLU A 1 119 ? -3.812 3.650 -11.052 1.00 77.69 119 GLU A O 1
ATOM 1001 N N . ARG A 1 120 ? -5.639 2.615 -11.847 1.00 79.50 120 ARG A N 1
ATOM 1002 C CA . ARG A 1 120 ? -4.884 1.523 -12.484 1.00 79.50 120 ARG A CA 1
ATOM 1003 C C . ARG A 1 120 ? -3.979 2.030 -13.597 1.00 79.50 120 ARG A C 1
ATOM 1005 O O . ARG A 1 120 ? -2.843 1.573 -13.702 1.00 79.50 120 ARG A O 1
ATOM 1012 N N . GLN A 1 121 ? -4.464 2.959 -14.417 1.00 80.88 121 GLN A N 1
ATOM 1013 C CA . GLN A 1 121 ? -3.669 3.583 -15.473 1.00 80.88 121 GLN A CA 1
ATOM 1014 C C . GLN A 1 121 ? -2.516 4.396 -14.885 1.00 80.88 121 GLN A C 1
ATOM 1016 O O . GLN A 1 121 ? -1.391 4.233 -15.346 1.00 80.88 121 GLN A O 1
ATOM 1021 N N . MET A 1 122 ? -2.756 5.179 -13.830 1.00 79.75 122 MET A N 1
ATOM 1022 C CA . MET A 1 122 ? -1.696 5.923 -13.144 1.00 79.75 122 MET A CA 1
ATOM 1023 C C . MET A 1 122 ? -0.654 4.991 -12.525 1.00 79.75 122 MET A C 1
ATOM 1025 O O . MET A 1 122 ? 0.534 5.210 -12.721 1.00 79.75 122 MET A O 1
ATOM 1029 N N . MET A 1 123 ? -1.069 3.916 -11.850 1.00 76.50 123 MET A N 1
ATOM 1030 C CA . MET A 1 123 ? -0.146 2.916 -11.302 1.00 76.50 123 MET A CA 1
ATOM 1031 C C . MET A 1 123 ? 0.646 2.206 -12.409 1.00 76.50 123 MET A C 1
ATOM 1033 O O . MET A 1 123 ? 1.847 1.997 -12.271 1.00 76.50 123 MET A O 1
ATOM 1037 N N . THR A 1 124 ? -0.000 1.866 -13.528 1.00 80.19 124 THR A N 1
ATOM 1038 C CA . THR A 1 124 ? 0.664 1.234 -14.682 1.00 80.19 124 THR A CA 1
ATOM 1039 C C . THR A 1 124 ? 1.679 2.185 -15.315 1.00 80.19 124 THR A C 1
ATOM 1041 O O . THR A 1 124 ? 2.807 1.782 -15.589 1.00 80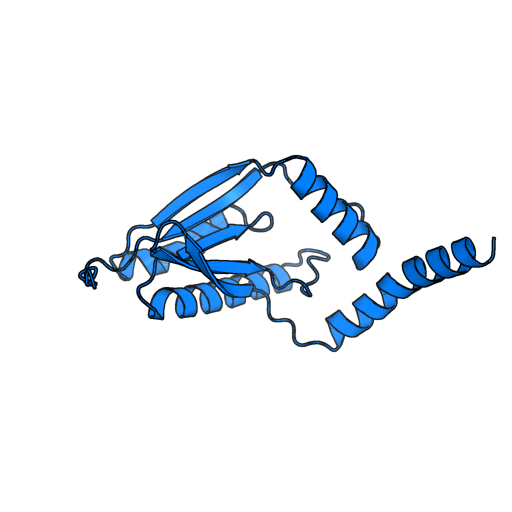.19 124 THR A O 1
ATOM 1044 N N . LEU A 1 125 ? 1.306 3.454 -15.503 1.00 80.69 125 LEU A N 1
ATOM 1045 C CA . LEU A 1 125 ? 2.189 4.493 -16.024 1.00 80.69 125 LEU A CA 1
ATOM 1046 C C . LEU A 1 125 ? 3.358 4.742 -15.065 1.00 80.69 125 LEU A C 1
ATOM 1048 O O . LEU A 1 125 ? 4.500 4.825 -15.505 1.00 80.69 125 LEU A O 1
ATOM 1052 N N . GLN A 1 126 ? 3.096 4.783 -13.759 1.00 77.19 126 GLN A N 1
ATOM 1053 C CA . GLN A 1 126 ? 4.130 4.914 -12.741 1.00 77.19 126 GLN A CA 1
ATOM 1054 C C . GLN A 1 126 ? 5.126 3.750 -12.814 1.00 77.19 126 GLN A C 1
ATOM 1056 O O . GLN A 1 126 ? 6.327 4.000 -12.832 1.00 77.19 126 GLN A O 1
ATOM 1061 N N . MET A 1 127 ? 4.662 2.500 -12.923 1.00 76.31 127 MET A N 1
ATOM 1062 C CA . MET A 1 127 ? 5.543 1.330 -13.081 1.00 76.31 127 MET A CA 1
ATOM 1063 C C . MET A 1 127 ? 6.337 1.371 -14.391 1.00 76.31 127 MET A C 1
ATOM 1065 O O . MET A 1 127 ? 7.519 1.024 -14.416 1.00 76.31 127 MET A O 1
ATOM 1069 N N . LEU A 1 128 ? 5.714 1.837 -15.475 1.00 79.19 128 LEU A N 1
ATOM 1070 C CA . LEU A 1 128 ? 6.374 1.987 -16.766 1.00 79.19 128 LEU A CA 1
ATOM 1071 C C . LEU A 1 128 ? 7.484 3.044 -16.706 1.00 79.19 128 LEU A C 1
ATOM 1073 O O . LEU A 1 128 ? 8.574 2.808 -17.213 1.00 79.19 128 LEU A O 1
ATOM 1077 N N . ILE A 1 129 ? 7.238 4.181 -16.056 1.00 75.06 129 ILE A N 1
ATOM 1078 C CA . ILE A 1 129 ? 8.206 5.279 -15.948 1.00 75.06 129 ILE A CA 1
ATOM 1079 C C . ILE A 1 129 ? 9.312 4.955 -14.927 1.00 75.06 129 ILE A C 1
ATOM 1081 O O . ILE A 1 129 ? 10.484 5.221 -15.179 1.00 75.06 129 ILE A O 1
ATOM 1085 N N . GLN A 1 130 ? 8.961 4.383 -13.770 1.00 71.31 130 GLN A N 1
ATOM 1086 C CA . GLN A 1 130 ? 9.898 4.157 -12.658 1.00 71.31 130 GLN A CA 1
ATOM 1087 C C . GLN A 1 130 ? 10.704 2.861 -12.771 1.00 71.31 130 GLN A C 1
ATOM 1089 O O . GLN A 1 130 ? 11.805 2.778 -12.217 1.00 71.31 130 GLN A O 1
ATOM 1094 N N . GLU A 1 131 ? 10.148 1.834 -13.417 1.00 73.38 131 GLU A N 1
ATOM 1095 C CA . GLU A 1 131 ? 10.767 0.509 -13.508 1.00 73.38 131 GLU A CA 1
ATOM 1096 C C . GLU A 1 131 ? 10.955 0.019 -14.951 1.00 73.38 131 GLU A C 1
ATOM 1098 O O . GLU A 1 131 ? 11.493 -1.072 -15.125 1.00 73.38 131 GLU A O 1
ATOM 1103 N N . TRP A 1 132 ? 10.509 0.763 -15.976 1.00 75.81 132 TRP A N 1
ATOM 1104 C CA . TRP A 1 132 ? 10.395 0.264 -17.361 1.00 75.81 132 TRP A CA 1
ATOM 1105 C C . TRP A 1 132 ? 9.655 -1.069 -17.459 1.00 75.81 132 TRP A C 1
ATOM 1107 O O . TRP A 1 132 ? 9.948 -1.926 -18.293 1.00 75.81 132 TRP A O 1
ATOM 1117 N N . ARG A 1 133 ? 8.669 -1.262 -16.581 1.00 72.25 133 ARG A N 1
ATOM 1118 C CA . ARG A 1 133 ? 7.897 -2.497 -16.521 1.00 72.25 133 ARG A CA 1
ATOM 1119 C C . ARG A 1 133 ? 6.437 -2.211 -16.762 1.00 72.25 133 ARG A C 1
ATOM 1121 O O . ARG A 1 133 ? 5.777 -1.527 -15.986 1.00 72.25 133 ARG A O 1
ATOM 1128 N N . PHE A 1 134 ? 5.923 -2.825 -17.816 1.00 76.62 134 PHE A N 1
ATOM 1129 C CA . PHE A 1 134 ? 4.497 -2.873 -18.058 1.00 76.62 134 PHE A CA 1
ATOM 1130 C C . PHE A 1 134 ? 3.890 -4.014 -17.236 1.00 76.62 134 PHE A C 1
ATOM 1132 O O . PHE A 1 134 ? 4.088 -5.191 -17.538 1.00 76.62 134 PHE A O 1
ATOM 1139 N N . ILE A 1 135 ? 3.196 -3.671 -16.151 1.00 71.19 135 ILE A N 1
ATOM 1140 C CA . ILE A 1 135 ? 2.537 -4.639 -15.268 1.00 71.19 135 ILE A CA 1
ATOM 1141 C C . ILE A 1 135 ? 1.044 -4.359 -15.286 1.00 71.19 135 ILE A C 1
ATOM 1143 O O . ILE A 1 135 ? 0.610 -3.228 -15.076 1.00 71.19 135 ILE A O 1
ATOM 1147 N N . ARG A 1 136 ? 0.247 -5.410 -15.481 1.00 69.31 136 ARG A N 1
ATOM 1148 C CA . ARG A 1 136 ? -1.202 -5.312 -15.344 1.00 69.31 136 ARG A CA 1
ATOM 1149 C C . ARG A 1 136 ? -1.556 -5.210 -13.862 1.00 69.31 136 ARG A C 1
ATOM 1151 O O . ARG A 1 136 ? -1.459 -6.192 -13.128 1.00 69.31 136 ARG A O 1
ATOM 1158 N N . VAL A 1 137 ? -1.945 -4.015 -13.429 1.00 71.88 137 VAL A N 1
ATOM 1159 C CA . VAL A 1 137 ? -2.451 -3.779 -12.072 1.00 71.88 137 VAL A CA 1
ATOM 1160 C C . VAL A 1 137 ? -3.764 -4.556 -11.896 1.00 71.88 137 VAL A C 1
ATOM 1162 O O . VAL A 1 137 ? -4.637 -4.455 -12.766 1.00 71.88 137 VAL A O 1
ATOM 1165 N N . PRO A 1 138 ? -3.920 -5.346 -10.818 1.00 73.00 138 PRO A N 1
ATOM 1166 C CA . PRO A 1 138 ? -5.148 -6.090 -10.575 1.00 73.00 138 PRO A CA 1
ATOM 1167 C C . PRO A 1 138 ? -6.346 -5.147 -10.420 1.00 73.00 138 PRO A C 1
ATOM 1169 O O . PRO A 1 138 ? -6.228 -4.023 -9.935 1.00 73.00 138 PRO A O 1
ATOM 1172 N N . GLU A 1 139 ? -7.524 -5.611 -10.835 1.00 76.31 139 GLU A N 1
ATOM 1173 C CA . GLU A 1 139 ? -8.755 -4.813 -10.755 1.00 76.31 139 GLU A CA 1
ATOM 1174 C C . GLU A 1 139 ? -9.263 -4.641 -9.323 1.00 76.31 139 GLU A C 1
ATOM 1176 O O . GLU A 1 139 ? -9.989 -3.694 -9.020 1.00 76.31 139 GLU A O 1
ATOM 1181 N N . GLN A 1 140 ? -8.849 -5.554 -8.451 1.00 75.38 140 GLN A N 1
ATOM 1182 C CA . GLN A 1 140 ? -9.263 -5.645 -7.066 1.00 75.38 140 GLN A CA 1
ATOM 1183 C C . GLN A 1 140 ? -8.083 -5.326 -6.150 1.00 75.38 140 GLN A C 1
ATOM 1185 O O . GLN A 1 140 ? -6.977 -5.841 -6.326 1.00 75.38 140 GLN A O 1
ATOM 1190 N N . GLY A 1 141 ? -8.346 -4.496 -5.150 1.00 75.31 141 GLY A N 1
ATOM 1191 C CA . GLY A 1 141 ? -7.474 -4.250 -4.014 1.00 75.31 141 GLY A CA 1
ATOM 1192 C C . GLY A 1 141 ? -8.141 -4.686 -2.716 1.00 75.31 141 GLY A C 1
ATOM 1193 O O . GLY A 1 141 ? -9.318 -5.045 -2.671 1.00 75.31 141 GLY A O 1
ATOM 1194 N N . VAL A 1 142 ? -7.382 -4.629 -1.633 1.00 75.31 142 VAL A N 1
ATOM 1195 C CA . VAL A 1 142 ? -7.873 -4.887 -0.284 1.00 75.31 142 VAL A CA 1
ATOM 1196 C C . VAL A 1 142 ? -7.910 -3.583 0.479 1.00 75.31 142 VAL A C 1
ATOM 1198 O O . VAL A 1 142 ? -6.935 -2.832 0.490 1.00 75.31 142 VAL A O 1
ATOM 1201 N N . MET A 1 143 ? -9.031 -3.340 1.141 1.00 78.06 143 MET A N 1
ATOM 1202 C CA . MET A 1 143 ? -9.192 -2.282 2.112 1.00 78.06 143 MET A CA 1
ATOM 1203 C C . MET A 1 143 ? -9.416 -2.891 3.493 1.00 78.06 143 MET A C 1
ATOM 1205 O O . MET A 1 143 ? -10.285 -3.743 3.664 1.00 78.06 143 MET A O 1
ATOM 1209 N N . VAL A 1 144 ? -8.643 -2.463 4.481 1.00 76.06 144 VAL A N 1
ATOM 1210 C CA . VAL A 1 144 ? -8.874 -2.792 5.888 1.00 76.06 144 VAL A CA 1
ATOM 1211 C C . VAL A 1 144 ? -9.324 -1.542 6.591 1.00 76.06 144 VAL A C 1
ATOM 1213 O O . VAL A 1 144 ? -8.688 -0.496 6.480 1.00 76.06 144 VAL A O 1
ATOM 1216 N N . VAL A 1 145 ? -10.406 -1.680 7.336 1.00 76.88 145 VAL A N 1
ATOM 1217 C CA . VAL A 1 145 ? -10.882 -0.666 8.259 1.00 76.88 145 VAL A CA 1
ATOM 1218 C C . VAL A 1 145 ? -10.780 -1.257 9.652 1.00 76.88 145 VAL A C 1
ATOM 1220 O O . VAL A 1 145 ? -11.409 -2.278 9.923 1.00 76.88 145 VAL A O 1
ATOM 1223 N N . VAL A 1 146 ? -9.984 -0.644 10.519 1.00 80.00 146 VAL A N 1
ATOM 1224 C CA . VAL A 1 146 ? -9.926 -0.982 11.942 1.00 80.00 146 VAL A CA 1
ATOM 1225 C C . VAL A 1 146 ? -10.645 0.113 12.713 1.00 80.00 146 VAL A C 1
ATOM 1227 O O . VAL A 1 146 ? -10.336 1.297 12.563 1.00 80.00 146 VAL A O 1
ATOM 1230 N N . SER A 1 147 ? -11.627 -0.291 13.509 1.00 74.44 147 SER A N 1
ATOM 1231 C CA . SER A 1 147 ? -12.394 0.598 14.375 1.00 74.44 147 SER A CA 1
ATOM 1232 C C . SER A 1 147 ? -11.513 1.179 15.488 1.00 74.44 147 SER A C 1
ATOM 1234 O O . SER A 1 147 ? -10.521 0.551 15.876 1.00 74.44 147 SER A O 1
ATOM 1236 N N . PRO A 1 148 ? -11.864 2.359 16.032 1.00 72.69 148 PRO A N 1
ATOM 1237 C CA . PRO A 1 148 ? -11.168 2.896 17.195 1.00 72.69 148 PRO A CA 1
ATOM 1238 C C . PRO A 1 148 ? -11.327 1.956 18.397 1.00 72.69 148 PRO A C 1
ATOM 1240 O O . PRO A 1 148 ? -12.256 1.145 18.456 1.00 72.69 148 PRO A O 1
ATOM 1243 N N . GLN A 1 149 ? -10.423 2.069 19.369 1.00 71.19 149 GLN A N 1
ATOM 1244 C CA . GLN A 1 149 ? -10.532 1.310 20.614 1.00 71.19 149 GLN A CA 1
ATOM 1245 C C . GLN A 1 149 ? -11.804 1.722 21.366 1.00 71.19 149 GLN A C 1
ATOM 1247 O O . GLN A 1 149 ? -12.041 2.915 21.548 1.00 71.19 149 GLN A O 1
ATOM 1252 N N . GLN A 1 150 ? -12.601 0.747 21.820 1.00 61.59 150 GLN A N 1
ATOM 1253 C CA . GLN A 1 150 ? -13.885 0.984 22.506 1.00 61.59 150 GLN A CA 1
ATOM 1254 C C . GLN A 1 150 ? -13.777 1.854 23.776 1.00 61.59 150 GLN A C 1
ATOM 1256 O O . GLN A 1 150 ? -14.788 2.378 24.223 1.00 61.59 150 GLN A O 1
ATOM 1261 N N . ASN A 1 151 ? -12.568 2.076 24.306 1.00 52.66 151 ASN A N 1
ATOM 1262 C CA . ASN A 1 151 ? -12.318 2.881 25.505 1.00 52.66 151 ASN A CA 1
ATOM 1263 C C . ASN A 1 151 ? -12.012 4.366 25.269 1.00 52.66 151 ASN A C 1
ATOM 1265 O O . ASN A 1 151 ? -11.736 5.062 26.239 1.00 52.66 151 ASN A O 1
ATOM 1269 N N . ASN A 1 152 ? -12.055 4.881 24.036 1.00 47.72 152 ASN A N 1
ATOM 1270 C CA . ASN A 1 152 ? -11.969 6.330 23.839 1.00 47.72 152 ASN A CA 1
ATOM 1271 C C . ASN A 1 152 ? -13.382 6.932 23.829 1.00 47.72 152 ASN A C 1
ATOM 1273 O O . ASN A 1 152 ? -14.055 6.847 22.793 1.00 47.72 152 ASN A O 1
ATOM 1277 N N . PRO A 1 153 ? -13.854 7.563 24.929 1.00 42.94 153 PRO A N 1
ATOM 1278 C CA . PRO A 1 153 ? -14.986 8.460 24.820 1.00 42.94 153 PRO A CA 1
ATOM 1279 C C . PRO A 1 153 ? -14.569 9.538 23.827 1.00 42.94 153 PRO A C 1
ATOM 1281 O O . PRO A 1 153 ? -13.548 10.208 23.985 1.00 42.94 153 PRO A O 1
ATOM 1284 N N . VAL A 1 154 ? -15.332 9.661 22.747 1.00 49.66 154 VAL A N 1
ATOM 1285 C CA . VAL A 1 154 ? -15.230 10.799 21.844 1.00 49.66 154 VAL A CA 1
ATOM 1286 C C . VAL A 1 154 ? -15.549 12.025 22.694 1.00 49.66 154 VAL A C 1
ATOM 1288 O O . VAL A 1 154 ? -16.717 12.337 22.913 1.00 49.66 154 VAL A O 1
ATOM 1291 N N . SER A 1 155 ? -14.507 12.673 23.219 1.00 44.38 155 SER A N 1
ATOM 1292 C CA . SER A 1 155 ? -14.604 14.002 23.802 1.00 44.38 155 SER A CA 1
ATOM 1293 C C . SER A 1 155 ? -15.146 14.910 22.706 1.00 44.38 155 SER A C 1
ATOM 1295 O O . SER A 1 155 ? -14.473 15.201 21.715 1.00 44.38 155 SER A O 1
ATOM 1297 N N . ARG A 1 156 ? -16.432 15.238 22.833 1.00 43.09 156 ARG A N 1
ATOM 1298 C CA . ARG A 1 156 ? -17.065 16.340 22.123 1.00 43.09 156 ARG A CA 1
ATOM 1299 C C . ARG A 1 156 ? -16.545 17.611 22.790 1.00 43.09 156 ARG A C 1
ATOM 1301 O O . ARG A 1 156 ? -17.006 17.949 23.875 1.00 43.09 156 ARG A O 1
ATOM 1308 N N . GLY A 1 157 ? -15.570 18.246 22.152 1.00 34.97 157 GLY A N 1
ATOM 1309 C CA . GLY A 1 157 ? -15.179 19.634 22.374 1.00 34.97 157 GLY A CA 1
ATOM 1310 C C . GLY A 1 157 ? -15.330 20.384 21.067 1.00 34.97 157 GLY A C 1
ATOM 1311 O O . GLY A 1 157 ? -14.854 19.834 20.043 1.00 34.97 157 GLY A O 1
#

Solvent-accessible surface area (backbone atoms only — not comparable to full-atom values): 8930 Å² total; per-residue (Å²): 110,67,68,59,50,52,51,51,50,50,56,62,49,42,23,58,54,46,46,51,49,49,70,73,39,84,81,62,45,38,42,72,42,83,43,78,56,94,93,39,65,29,31,34,43,36,70,35,93,74,54,77,71,78,80,81,40,74,69,53,50,48,49,47,51,55,28,43,52,50,41,49,52,60,43,50,74,71,45,41,27,34,39,33,64,37,71,85,56,53,66,67,61,51,52,61,68,47,50,75,41,58,80,70,72,35,59,69,47,81,42,82,38,77,54,53,69,67,60,43,50,51,52,29,50,48,34,34,52,54,66,71,38,88,55,87,64,66,59,56,24,27,31,40,41,35,50,43,46,88,83,61,78,82,78,86,124